Protein AF-A0A377LPA8-F1 (afdb_monomer)

Sequence (66 aa):
MIRRERGGKLEAVSWNEALDYVATRLSAIKAKYGPDAIQTTGSSRGTGNETNYVMQKIRARRYWNQ

Mean predicted aligned error: 5.67 Å

Secondary structure (DSSP, 8-state):
-B--STTPPPB---HHHHHHHHHHHHHHHHHHH-GGG------TTSS-HHHHHHHHHHHHTTSS--

Structure (mmCIF, N/CA/C/O backbone):
data_AF-A0A377LPA8-F1
#
_entry.id   AF-A0A377LPA8-F1
#
loop_
_atom_site.group_PDB
_atom_site.id
_atom_site.type_symbol
_atom_site.label_atom_id
_atom_site.label_alt_id
_atom_site.label_comp_id
_atom_site.label_asym_id
_atom_site.label_entity_id
_atom_site.label_seq_id
_atom_site.pdbx_PDB_ins_code
_atom_site.Cartn_x
_atom_site.Cartn_y
_atom_site.Cartn_z
_atom_site.occupancy
_atom_site.B_iso_or_equiv
_atom_site.auth_seq_id
_atom_site.auth_comp_id
_atom_site.auth_asym_id
_atom_site.auth_atom_id
_atom_site.pdbx_PDB_model_num
ATOM 1 N N . MET A 1 1 ? -6.499 3.452 9.891 1.00 94.44 1 MET A N 1
ATOM 2 C CA . MET A 1 1 ? -7.895 3.711 9.471 1.00 94.44 1 MET A CA 1
ATOM 3 C C . MET A 1 1 ? -8.133 3.078 8.114 1.00 94.44 1 MET A C 1
ATOM 5 O O . MET A 1 1 ? -7.204 3.062 7.311 1.00 94.44 1 MET A O 1
ATOM 9 N N . ILE A 1 2 ? -9.344 2.596 7.846 1.00 96.88 2 ILE A N 1
ATOM 10 C CA . ILE A 1 2 ? -9.744 2.035 6.547 1.00 96.88 2 ILE A CA 1
ATOM 11 C C . ILE A 1 2 ? -10.981 2.775 6.039 1.00 96.88 2 ILE A C 1
ATOM 13 O O . ILE A 1 2 ? -11.828 3.199 6.817 1.00 96.88 2 ILE A O 1
ATOM 17 N N . ARG A 1 3 ? -11.083 2.916 4.716 1.00 96.62 3 ARG A N 1
ATOM 18 C CA . ARG A 1 3 ? -12.320 3.281 4.024 1.00 96.62 3 ARG A CA 1
ATOM 19 C C . ARG A 1 3 ? -12.689 2.141 3.076 1.00 96.62 3 ARG A C 1
ATOM 21 O O . ARG A 1 3 ? -11.917 1.844 2.163 1.00 96.62 3 ARG A O 1
ATOM 28 N N . ARG A 1 4 ? -13.838 1.498 3.304 1.00 93.56 4 ARG A N 1
ATOM 29 C CA . ARG A 1 4 ? -14.282 0.311 2.546 1.00 93.56 4 ARG A CA 1
ATOM 30 C C . ARG A 1 4 ? -14.774 0.659 1.141 1.00 93.56 4 ARG A C 1
ATOM 32 O O . ARG A 1 4 ? -14.501 -0.075 0.197 1.00 93.56 4 ARG A O 1
ATOM 39 N N . GLU A 1 5 ? -15.414 1.817 0.995 1.00 94.94 5 GLU A N 1
ATOM 40 C CA . GLU A 1 5 ? -16.030 2.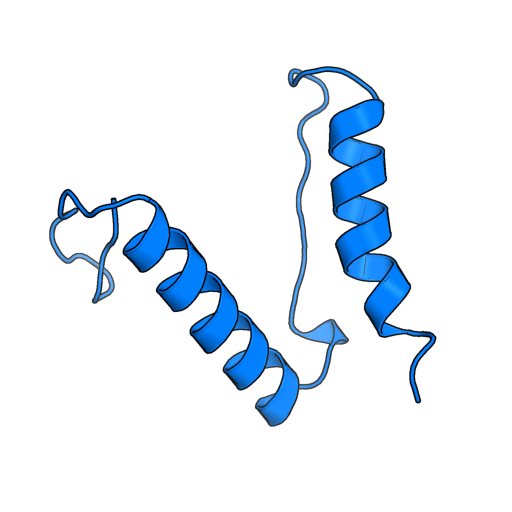259 -0.258 1.00 94.94 5 GLU A CA 1
ATOM 41 C C . GLU A 1 5 ? -15.623 3.685 -0.624 1.00 94.94 5 GLU A C 1
ATOM 43 O O . GLU A 1 5 ? -15.342 4.529 0.233 1.00 94.94 5 GLU A O 1
ATOM 48 N N . ARG A 1 6 ? -15.582 3.990 -1.921 1.00 93.69 6 ARG A N 1
ATOM 49 C CA . ARG A 1 6 ? -15.227 5.332 -2.388 1.00 93.69 6 ARG A CA 1
ATOM 50 C C . ARG A 1 6 ? -16.285 6.333 -1.912 1.00 93.69 6 ARG A C 1
ATOM 52 O O . ARG A 1 6 ? -17.447 6.206 -2.255 1.00 93.69 6 ARG A O 1
ATOM 59 N N . GLY A 1 7 ? -15.859 7.336 -1.145 1.00 95.31 7 GLY A N 1
ATOM 60 C CA . GLY A 1 7 ? -16.762 8.331 -0.547 1.00 95.31 7 GLY A CA 1
ATOM 61 C C . GLY A 1 7 ? -17.343 7.933 0.816 1.00 95.31 7 GLY A C 1
ATOM 62 O O . GLY A 1 7 ? -17.962 8.769 1.462 1.00 95.31 7 GLY A O 1
ATOM 63 N N . GLY A 1 8 ? -17.095 6.707 1.288 1.00 95.81 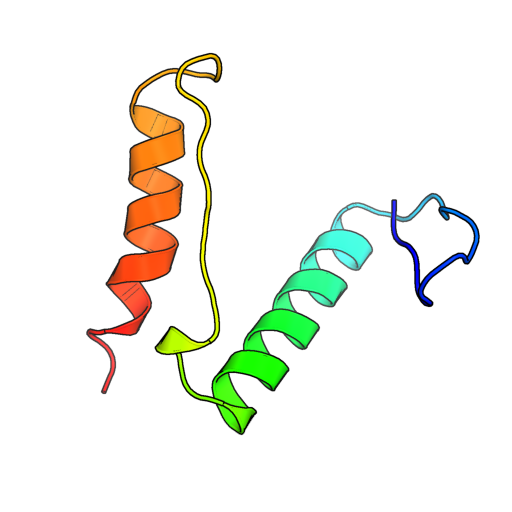8 GLY A N 1
ATOM 64 C CA . GLY A 1 8 ? -17.478 6.276 2.632 1.00 95.81 8 GLY A CA 1
ATOM 65 C C . GLY A 1 8 ? -16.671 6.952 3.748 1.00 95.81 8 GLY A C 1
ATOM 66 O O . GLY A 1 8 ? -15.672 7.642 3.504 1.00 95.81 8 GLY A O 1
ATOM 67 N N . LYS A 1 9 ? -17.092 6.714 4.993 1.00 96.31 9 LYS A N 1
ATOM 68 C CA . LYS A 1 9 ? -16.416 7.217 6.197 1.00 96.31 9 LYS A CA 1
ATOM 69 C C . LYS A 1 9 ? -15.094 6.475 6.446 1.00 96.31 9 LYS A C 1
ATOM 71 O O . LYS A 1 9 ? -14.903 5.347 5.994 1.00 96.31 9 LYS A O 1
ATOM 76 N N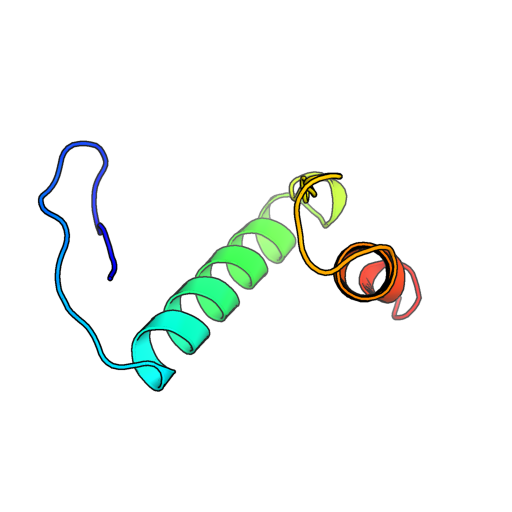 . LEU A 1 10 ? -14.166 7.138 7.139 1.00 97.06 10 LEU A N 1
ATOM 77 C CA . LEU A 1 10 ? -12.942 6.515 7.642 1.00 97.06 10 LEU A CA 1
ATOM 78 C C . LEU A 1 10 ? -13.227 5.861 8.992 1.00 97.06 10 LEU A C 1
ATOM 80 O O . LEU A 1 10 ? -13.736 6.512 9.900 1.00 97.06 10 LEU A O 1
ATOM 84 N N . GLU A 1 11 ? -12.857 4.594 9.118 1.00 97.25 11 GLU A N 1
ATOM 85 C CA . GLU A 1 11 ? -13.049 3.798 10.327 1.00 97.25 11 GLU A CA 1
ATOM 86 C C . GLU A 1 11 ? -11.704 3.560 11.016 1.00 97.25 11 GLU A C 1
ATOM 88 O O . GLU A 1 11 ? -10.697 3.237 10.369 1.00 97.25 11 GLU A O 1
ATOM 93 N N . ALA A 1 12 ? -11.671 3.736 12.338 1.00 97.94 12 ALA A N 1
ATOM 94 C CA . ALA A 1 12 ? -10.528 3.352 13.154 1.00 97.94 12 ALA A CA 1
ATOM 95 C C . ALA A 1 12 ? -10.469 1.822 13.253 1.00 97.94 12 ALA A C 1
ATOM 97 O O . ALA A 1 12 ? -11.474 1.175 13.520 1.00 97.94 12 ALA A O 1
ATOM 98 N N . VAL A 1 13 ? -9.285 1.260 13.026 1.00 97.56 13 VAL A N 1
ATOM 99 C CA . VAL A 1 13 ? -9.036 -0.187 13.021 1.00 97.56 13 VAL A CA 1
ATOM 100 C C . VAL A 1 13 ? -7.701 -0.472 13.692 1.00 97.56 13 VAL A C 1
ATOM 102 O O . VAL A 1 13 ? -6.859 0.428 13.802 1.00 97.56 13 VAL A O 1
ATOM 105 N N . SER A 1 14 ? -7.495 -1.722 14.103 1.00 98.25 14 SER A N 1
ATOM 106 C CA . SER A 1 14 ? -6.206 -2.170 14.631 1.00 98.25 14 SER A CA 1
ATOM 107 C C . SER A 1 14 ? -5.110 -2.144 13.558 1.00 98.25 14 SER A C 1
ATOM 109 O O . SER A 1 14 ? -5.379 -2.152 12.353 1.00 98.25 14 SER A O 1
ATOM 111 N N . TRP A 1 15 ? -3.850 -2.147 13.997 1.00 97.69 15 TRP A N 1
ATOM 112 C CA . TRP A 1 15 ? -2.706 -2.251 13.090 1.00 97.69 15 TRP A CA 1
ATOM 113 C C . TRP A 1 15 ? -2.699 -3.558 12.297 1.00 97.69 15 TRP A C 1
ATOM 115 O O . TRP A 1 15 ? -2.476 -3.522 11.089 1.00 97.69 15 TRP A O 1
ATOM 125 N N . ASN A 1 16 ? -2.994 -4.684 12.952 1.00 98.12 16 ASN A N 1
ATOM 126 C CA . ASN A 1 16 ? -3.029 -5.995 12.301 1.00 98.12 16 ASN A CA 1
ATOM 127 C C . ASN A 1 16 ? -4.073 -6.015 11.183 1.00 98.12 16 ASN A C 1
ATOM 129 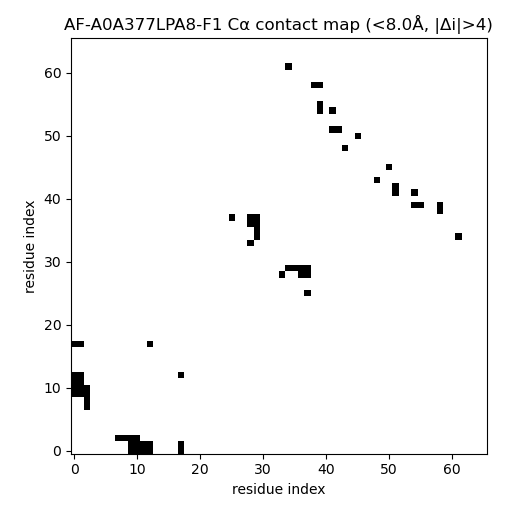O O . ASN A 1 16 ? -3.753 -6.340 10.045 1.00 98.12 16 ASN A O 1
ATOM 133 N N . GLU A 1 17 ? -5.284 -5.532 11.469 1.00 97.56 17 GLU A N 1
ATOM 134 C CA . GLU A 1 17 ?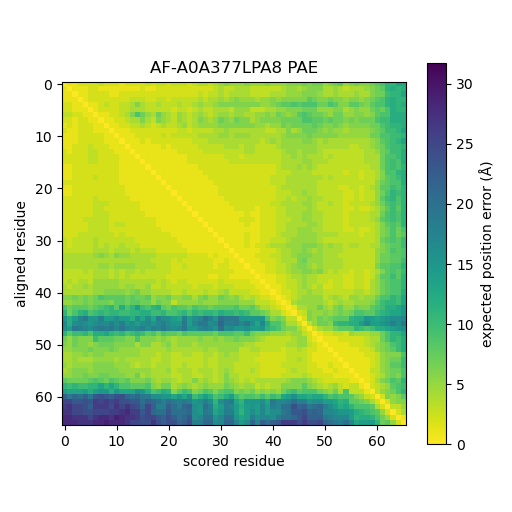 -6.345 -5.460 10.466 1.00 97.56 17 GLU A CA 1
ATOM 135 C C . GLU A 1 17 ? -5.965 -4.555 9.284 1.00 97.56 17 GLU A C 1
ATOM 137 O O . GLU A 1 17 ? -6.209 -4.898 8.126 1.00 97.56 17 GLU A O 1
ATOM 142 N N . ALA A 1 18 ? -5.342 -3.404 9.551 1.00 97.44 18 ALA A N 1
ATOM 143 C CA . ALA A 1 18 ? -4.904 -2.494 8.498 1.00 97.44 18 ALA A CA 1
ATOM 144 C C . ALA A 1 18 ? -3.868 -3.140 7.565 1.00 97.44 18 ALA A C 1
ATOM 146 O O . ALA A 1 18 ? -3.972 -3.005 6.342 1.00 97.44 18 ALA A O 1
ATOM 147 N N . LEU A 1 19 ? -2.888 -3.847 8.133 1.00 96.00 19 LEU A N 1
ATOM 148 C CA . LEU A 1 19 ? -1.838 -4.520 7.373 1.00 96.00 19 LEU A CA 1
ATOM 149 C C . LEU A 1 19 ? -2.398 -5.695 6.561 1.00 96.00 19 LEU A C 1
ATOM 151 O O . LEU A 1 19 ? -2.129 -5.773 5.359 1.00 96.00 19 LEU A O 1
ATOM 155 N N . ASP A 1 20 ? -3.237 -6.536 7.168 1.00 97.38 20 ASP A N 1
ATOM 156 C CA . ASP A 1 20 ? -3.866 -7.68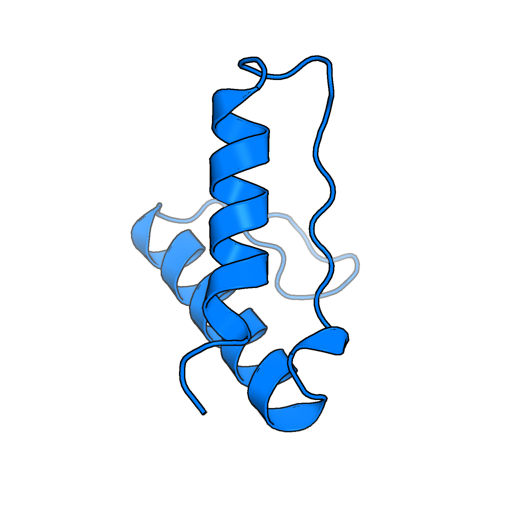1 6.499 1.00 97.38 20 ASP A CA 1
ATOM 157 C C . ASP A 1 20 ? -4.774 -7.238 5.349 1.00 97.38 20 ASP A C 1
ATOM 159 O O . ASP A 1 20 ? -4.739 -7.804 4.249 1.00 97.38 20 ASP A O 1
ATOM 163 N N . TYR A 1 21 ? -5.546 -6.169 5.561 1.00 96.94 21 TYR A N 1
ATOM 164 C CA . TYR A 1 21 ? -6.412 -5.603 4.534 1.00 96.94 21 TYR A CA 1
ATOM 165 C C . TYR A 1 21 ? -5.611 -5.127 3.315 1.00 96.94 21 TYR A C 1
ATOM 167 O O . TYR A 1 21 ? -5.945 -5.461 2.172 1.00 96.94 21 TYR A O 1
ATOM 175 N N . VAL A 1 22 ? -4.525 -4.379 3.536 1.00 95.25 22 VAL A N 1
ATOM 176 C CA . VAL A 1 22 ? -3.669 -3.871 2.454 1.00 95.25 22 VAL A CA 1
ATOM 177 C C . VAL A 1 22 ? -2.951 -5.017 1.735 1.00 95.25 22 VAL A C 1
ATOM 179 O O . VAL A 1 22 ? -2.958 -5.055 0.501 1.00 95.25 22 VAL A O 1
ATOM 182 N N . ALA A 1 23 ? -2.386 -5.978 2.472 1.00 94.12 23 ALA A N 1
ATOM 183 C CA . ALA A 1 23 ? -1.691 -7.130 1.899 1.00 94.12 23 ALA A CA 1
ATOM 184 C C . ALA A 1 23 ? -2.618 -7.978 1.014 1.00 94.12 23 ALA A C 1
ATOM 186 O O . ALA A 1 23 ? -2.250 -8.331 -0.113 1.00 94.12 23 ALA A O 1
ATOM 187 N N . THR A 1 24 ? -3.842 -8.235 1.482 1.00 96.00 24 THR A N 1
ATOM 188 C CA . THR A 1 24 ? -4.857 -9.001 0.747 1.00 96.00 24 THR A CA 1
ATOM 189 C C . THR A 1 24 ? -5.246 -8.296 -0.551 1.00 96.00 24 THR A C 1
ATOM 191 O O . THR A 1 24 ? -5.213 -8.894 -1.629 1.00 96.00 24 THR A O 1
ATOM 194 N N . ARG A 1 25 ? -5.557 -6.995 -0.490 1.00 95.12 25 ARG A N 1
ATOM 195 C CA . ARG A 1 25 ? -5.982 -6.220 -1.667 1.00 95.12 25 ARG A CA 1
ATOM 196 C C . ARG A 1 25 ? -4.865 -6.067 -2.698 1.00 95.12 25 ARG A C 1
ATOM 198 O O . ARG A 1 25 ? -5.114 -6.269 -3.886 1.00 95.12 25 ARG A O 1
ATOM 205 N N . LEU A 1 26 ? -3.639 -5.763 -2.267 1.00 94.00 26 LEU A N 1
ATOM 206 C CA . LEU A 1 26 ? -2.489 -5.660 -3.172 1.00 94.00 26 LEU A CA 1
ATOM 207 C C . LEU A 1 26 ? -2.144 -7.009 -3.813 1.00 94.00 26 LEU A C 1
ATOM 209 O O . LEU A 1 26 ? -1.749 -7.046 -4.977 1.00 94.00 26 LEU A O 1
ATOM 213 N N . SER A 1 27 ? -2.298 -8.118 -3.087 1.00 92.69 27 SER A N 1
ATOM 214 C CA . SER A 1 27 ? -2.073 -9.459 -3.641 1.00 92.69 27 SER A CA 1
ATOM 215 C C . SER A 1 27 ? -3.138 -9.837 -4.669 1.00 92.69 27 SER A C 1
ATOM 217 O O . SER A 1 27 ? -2.788 -10.332 -5.737 1.00 92.69 27 SER A O 1
ATOM 219 N N . ALA A 1 28 ? -4.410 -9.516 -4.414 1.00 95.12 28 ALA A N 1
ATOM 220 C CA . ALA A 1 28 ? -5.494 -9.736 -5.371 1.00 95.12 28 ALA A CA 1
ATOM 221 C C . ALA A 1 28 ? -5.324 -8.906 -6.659 1.00 95.12 28 ALA A C 1
ATOM 223 O O . ALA A 1 28 ? -5.507 -9.428 -7.757 1.00 95.12 28 ALA A O 1
ATOM 224 N N . ILE A 1 29 ? -4.925 -7.631 -6.544 1.00 94.50 29 ILE A N 1
ATOM 225 C CA . ILE A 1 29 ? -4.627 -6.773 -7.705 1.00 94.50 29 ILE A CA 1
ATOM 226 C C . ILE A 1 29 ? -3.462 -7.353 -8.507 1.00 94.50 29 ILE A C 1
ATOM 228 O O . ILE A 1 29 ? -3.584 -7.498 -9.721 1.00 94.50 29 ILE A O 1
ATOM 232 N N . LYS A 1 30 ? -2.371 -7.744 -7.833 1.00 90.12 30 LYS A N 1
ATOM 233 C CA . LYS A 1 30 ? -1.223 -8.384 -8.489 1.00 90.12 30 LYS A CA 1
ATOM 234 C C . LYS A 1 30 ? -1.639 -9.655 -9.234 1.00 90.12 30 LYS A C 1
ATOM 236 O O . LYS A 1 30 ? -1.211 -9.848 -10.364 1.00 90.12 30 LYS A O 1
ATOM 241 N N . ALA A 1 31 ? -2.433 -10.522 -8.607 1.00 92.56 31 ALA A N 1
ATOM 242 C CA . ALA A 1 31 ? -2.866 -11.777 -9.220 1.00 92.56 31 ALA A CA 1
ATOM 243 C C . ALA A 1 31 ? -3.743 -11.545 -10.460 1.00 92.56 31 ALA A C 1
ATOM 245 O O . ALA A 1 31 ? -3.644 -12.290 -11.427 1.00 92.56 31 ALA A O 1
ATOM 246 N N . LYS A 1 32 ? -4.580 -10.500 -10.443 1.00 96.75 32 LYS A N 1
ATOM 247 C CA . LYS A 1 32 ? -5.523 -10.208 -11.528 1.00 96.75 32 LYS A CA 1
ATOM 248 C C . LYS A 1 32 ? -4.915 -9.421 -12.692 1.00 96.75 32 LYS A C 1
ATOM 250 O O . LYS A 1 32 ? -5.303 -9.646 -13.831 1.00 96.75 32 LYS A O 1
ATOM 255 N N . TYR A 1 33 ? -4.015 -8.482 -12.410 1.00 95.19 33 TYR A N 1
ATOM 256 C CA . TYR A 1 33 ? -3.525 -7.506 -13.394 1.00 95.19 33 TYR A CA 1
ATOM 257 C C . TY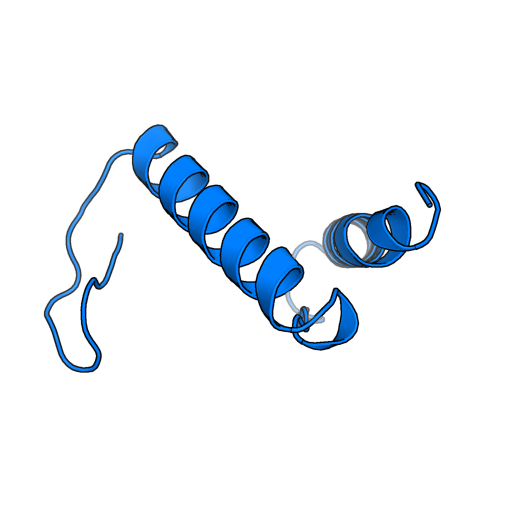R A 1 33 ? -2.003 -7.529 -13.582 1.00 95.19 33 TYR A C 1
ATOM 259 O O . TYR A 1 33 ? -1.465 -6.737 -14.350 1.00 95.19 33 TYR A O 1
ATOM 267 N N . GLY A 1 34 ? -1.302 -8.423 -12.886 1.00 90.12 34 GLY A N 1
ATOM 268 C CA . GLY A 1 34 ? 0.154 -8.483 -12.885 1.00 90.12 34 GLY A CA 1
ATOM 269 C C . GLY A 1 34 ? 0.808 -7.482 -11.920 1.00 90.12 34 GLY A C 1
ATOM 270 O O . GLY A 1 34 ? 0.148 -6.613 -11.341 1.00 90.12 34 GLY A O 1
ATOM 271 N N . PRO A 1 35 ? 2.127 -7.614 -11.691 1.00 88.56 35 PRO A N 1
ATOM 272 C CA . PRO A 1 35 ? 2.873 -6.753 -10.773 1.00 88.56 35 PRO A CA 1
ATOM 273 C C . PRO A 1 35 ? 2.957 -5.291 -11.236 1.00 88.56 35 PRO A C 1
ATOM 275 O O . PRO A 1 35 ? 3.003 -4.404 -10.385 1.00 88.56 35 PRO A O 1
ATOM 278 N N . ASP A 1 36 ? 2.926 -5.033 -12.546 1.00 90.50 36 ASP A N 1
ATOM 279 C CA . ASP A 1 36 ? 3.062 -3.685 -13.117 1.00 90.50 36 ASP A CA 1
ATOM 280 C C . ASP A 1 36 ? 1.829 -2.796 -12.878 1.00 90.50 36 ASP A C 1
ATOM 282 O O . ASP A 1 36 ? 1.904 -1.577 -13.009 1.0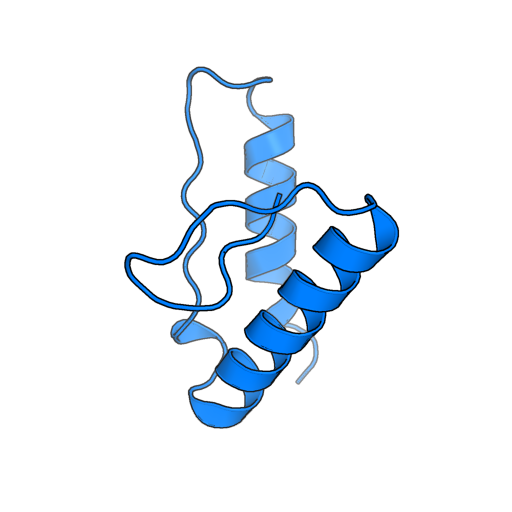0 90.50 36 ASP A O 1
ATOM 286 N N . ALA A 1 37 ? 0.707 -3.375 -12.434 1.00 92.69 37 ALA A N 1
ATOM 287 C CA . ALA A 1 37 ? -0.485 -2.634 -12.021 1.00 92.69 37 ALA A CA 1
ATOM 288 C C . ALA A 1 37 ? -0.335 -1.918 -10.659 1.00 92.69 37 ALA A C 1
ATOM 290 O O . ALA A 1 37 ? -1.263 -1.243 -10.212 1.00 92.69 37 ALA A O 1
ATOM 291 N N . ILE A 1 38 ? 0.798 -2.085 -9.961 1.00 91.38 38 ILE A N 1
ATOM 292 C CA . ILE A 1 38 ? 1.044 -1.516 -8.630 1.00 91.38 38 ILE A CA 1
ATOM 293 C C . ILE A 1 38 ? 2.210 -0.526 -8.690 1.00 91.38 38 ILE A C 1
ATOM 295 O O . ILE A 1 38 ? 3.353 -0.895 -8.958 1.00 91.38 38 ILE A O 1
ATOM 299 N N . GLN A 1 39 ? 1.932 0.728 -8.333 1.00 91.00 39 GLN A N 1
ATOM 300 C CA . GLN A 1 39 ? 2.930 1.790 -8.227 1.00 91.00 39 GLN A CA 1
ATOM 301 C C . GLN A 1 39 ? 3.100 2.245 -6.774 1.00 91.00 39 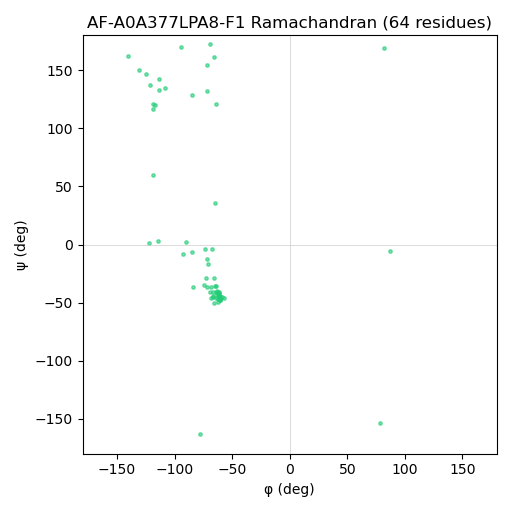GLN A C 1
ATOM 303 O O . GLN A 1 39 ? 2.139 2.346 -6.015 1.00 91.00 39 GLN A O 1
ATOM 308 N N . THR A 1 40 ? 4.340 2.557 -6.396 1.00 89.25 40 THR A N 1
ATOM 309 C CA . THR A 1 40 ? 4.693 3.168 -5.109 1.00 89.25 40 THR A CA 1
ATOM 310 C C . THR A 1 40 ? 5.226 4.573 -5.348 1.00 89.25 40 THR A C 1
ATOM 312 O O . THR A 1 40 ? 6.098 4.756 -6.198 1.00 89.25 40 THR A O 1
ATOM 315 N N . THR A 1 41 ? 4.755 5.556 -4.586 1.00 87.62 41 THR A N 1
ATOM 316 C CA . THR A 1 41 ? 5.232 6.944 -4.662 1.00 87.62 41 THR A CA 1
ATOM 317 C C . THR A 1 41 ? 5.824 7.354 -3.321 1.00 87.62 41 THR A C 1
ATOM 319 O O . THR A 1 41 ? 5.131 7.310 -2.306 1.00 87.62 41 THR A O 1
ATOM 322 N N . GLY A 1 42 ? 7.101 7.732 -3.317 1.00 83.56 42 GLY A N 1
ATOM 323 C CA . GLY A 1 42 ? 7.798 8.239 -2.134 1.00 83.56 42 GLY A CA 1
ATOM 324 C C . GLY A 1 42 ? 7.788 9.766 -2.056 1.00 83.56 42 GLY A C 1
ATOM 325 O O . GLY A 1 42 ? 7.424 10.448 -3.012 1.00 83.56 42 GLY A O 1
ATOM 326 N N . SER A 1 43 ? 8.219 10.302 -0.915 1.00 83.00 43 SER A N 1
ATOM 327 C CA . SER A 1 43 ? 8.401 11.740 -0.692 1.00 83.00 43 SER A CA 1
ATOM 328 C C . SER A 1 43 ? 9.851 12.022 -0.312 1.00 83.00 43 SER A C 1
ATOM 330 O O . SER A 1 43 ? 10.421 11.315 0.518 1.00 83.00 43 SER A O 1
ATOM 332 N N . SER A 1 44 ? 10.438 13.080 -0.877 1.00 79.88 44 SER A N 1
ATOM 333 C CA . SER A 1 44 ? 11.778 13.565 -0.508 1.00 79.88 44 SER A CA 1
ATOM 334 C C . SER A 1 44 ? 11.821 14.220 0.876 1.00 79.88 44 SER A C 1
ATOM 336 O O . SER A 1 44 ? 12.893 14.364 1.448 1.00 79.88 44 SER A O 1
ATOM 338 N N . ARG A 1 45 ? 10.657 14.593 1.424 1.00 80.88 45 ARG A N 1
ATOM 339 C CA . ARG A 1 45 ? 10.510 15.224 2.748 1.00 80.88 45 ARG A CA 1
ATOM 340 C C . ARG A 1 45 ? 10.319 14.217 3.892 1.00 80.88 45 ARG A C 1
ATOM 342 O O . ARG A 1 45 ? 10.060 14.630 5.016 1.00 80.88 45 ARG A O 1
ATOM 349 N N . GLY A 1 46 ? 10.343 12.915 3.593 1.00 70.31 46 GLY A N 1
ATOM 350 C CA . GLY A 1 46 ? 10.238 11.849 4.594 1.00 70.31 46 GLY A CA 1
ATOM 351 C C . GLY A 1 46 ? 11.551 11.611 5.347 1.00 70.31 46 GLY A C 1
ATOM 352 O O . GLY A 1 46 ? 12.465 12.426 5.288 1.00 70.31 46 GLY A O 1
ATOM 353 N N . THR A 1 47 ? 11.661 10.461 6.012 1.00 66.81 47 THR A N 1
ATOM 354 C CA . THR A 1 47 ? 12.829 9.954 6.768 1.00 66.81 47 THR A CA 1
ATOM 355 C C . THR A 1 47 ? 14.069 9.652 5.907 1.00 66.81 47 THR A C 1
ATOM 357 O O . THR A 1 47 ? 14.796 8.706 6.176 1.00 66.81 47 THR A O 1
ATOM 360 N N . GLY A 1 48 ? 14.324 10.440 4.863 1.00 68.00 48 GLY A N 1
ATOM 361 C CA . GLY A 1 48 ? 15.513 10.324 4.026 1.00 68.00 48 GLY A CA 1
ATOM 362 C C . GLY A 1 48 ? 15.462 9.186 3.003 1.00 68.00 48 GLY A C 1
ATOM 363 O O . GLY A 1 48 ? 14.403 8.789 2.503 1.00 68.00 48 GLY A O 1
ATOM 364 N N . ASN A 1 49 ? 16.646 8.703 2.630 1.00 83.25 49 ASN A N 1
ATOM 365 C CA . ASN A 1 49 ? 16.854 7.746 1.543 1.00 83.25 49 ASN A CA 1
ATOM 366 C C . ASN A 1 49 ? 16.376 6.330 1.915 1.00 83.25 49 ASN A C 1
ATOM 368 O O . ASN A 1 49 ? 15.936 5.569 1.059 1.00 83.25 49 ASN A O 1
ATOM 372 N N . GLU A 1 50 ? 16.406 5.983 3.198 1.00 88.50 50 GLU A N 1
ATOM 373 C CA . GLU A 1 50 ? 16.165 4.647 3.736 1.00 88.50 50 GLU A CA 1
ATOM 374 C C . GLU A 1 50 ? 14.738 4.175 3.462 1.00 88.50 50 GLU A C 1
ATOM 376 O O . GLU A 1 50 ? 14.514 3.065 2.978 1.00 88.50 50 GLU A O 1
ATOM 381 N N . THR A 1 51 ? 13.748 5.031 3.710 1.00 84.06 51 THR A N 1
ATOM 382 C CA . THR A 1 51 ? 12.340 4.683 3.483 1.00 84.06 51 THR A CA 1
ATOM 383 C C . THR A 1 51 ? 12.036 4.544 1.995 1.00 84.06 51 THR A C 1
ATOM 385 O O . THR A 1 51 ? 11.306 3.635 1.597 1.00 84.06 51 THR A O 1
ATOM 388 N N . ASN A 1 52 ? 12.658 5.375 1.155 1.00 85.75 52 ASN A N 1
ATOM 389 C CA . ASN A 1 52 ? 12.557 5.245 -0.297 1.00 85.75 52 ASN A CA 1
ATOM 390 C C . ASN A 1 52 ? 13.236 3.962 -0.791 1.00 85.75 52 ASN A C 1
ATOM 392 O O . ASN A 1 52 ? 12.657 3.252 -1.613 1.00 85.75 52 ASN A O 1
ATOM 396 N N . TYR A 1 53 ? 14.397 3.609 -0.240 1.00 87.62 53 TYR A N 1
ATOM 397 C CA . TYR A 1 53 ? 15.091 2.361 -0.539 1.00 87.62 53 TYR A CA 1
ATOM 398 C C . TYR A 1 53 ? 14.245 1.135 -0.169 1.00 87.62 53 TYR A C 1
ATOM 400 O O . TYR A 1 53 ? 14.082 0.229 -0.985 1.00 87.62 53 TYR A O 1
ATOM 408 N N . VAL A 1 54 ? 13.639 1.108 1.024 1.00 88.12 54 VAL A N 1
ATOM 409 C CA . VAL A 1 54 ? 12.761 0.003 1.447 1.00 88.12 54 VAL A CA 1
ATOM 410 C C . VAL A 1 54 ? 11.536 -0.110 0.538 1.00 88.12 54 VAL A C 1
ATOM 412 O O . VAL A 1 54 ? 11.223 -1.211 0.083 1.00 88.12 54 VAL A O 1
ATOM 415 N N . MET A 1 55 ? 10.878 1.006 0.203 1.00 87.62 55 MET A N 1
ATOM 416 C CA . MET A 1 55 ? 9.751 1.005 -0.741 1.00 87.62 55 MET A CA 1
ATOM 417 C C . MET A 1 55 ? 10.157 0.463 -2.117 1.00 87.62 55 MET A C 1
ATOM 419 O O . MET A 1 55 ? 9.471 -0.397 -2.675 1.00 87.62 55 MET A O 1
ATOM 423 N N . GLN A 1 56 ? 11.302 0.905 -2.644 1.00 85.56 56 GLN A N 1
ATOM 424 C CA . GLN A 1 56 ? 11.839 0.409 -3.911 1.00 85.56 56 GLN A CA 1
ATOM 425 C C . GLN A 1 56 ? 12.179 -1.078 -3.838 1.00 85.56 56 GLN A C 1
ATOM 427 O O . GLN A 1 56 ? 11.873 -1.810 -4.774 1.00 85.56 56 GLN A O 1
ATOM 432 N N . LYS A 1 57 ? 12.738 -1.560 -2.724 1.00 86.38 57 LYS A N 1
ATOM 433 C CA . LYS A 1 57 ? 13.026 -2.983 -2.515 1.00 86.38 57 LYS A CA 1
ATOM 434 C C . LYS A 1 57 ? 11.748 -3.819 -2.482 1.00 86.38 57 LYS A C 1
ATOM 436 O O . LYS A 1 57 ? 11.723 -4.887 -3.084 1.00 86.38 57 LYS A O 1
ATOM 441 N N . ILE A 1 58 ? 10.677 -3.340 -1.845 1.00 83.06 58 ILE A N 1
ATOM 442 C CA . ILE A 1 58 ? 9.365 -4.013 -1.838 1.00 83.06 58 ILE A CA 1
ATOM 443 C C . ILE A 1 58 ? 8.798 -4.121 -3.261 1.00 83.06 58 ILE A C 1
ATOM 445 O O . ILE A 1 58 ? 8.287 -5.177 -3.639 1.00 83.06 58 ILE A O 1
ATOM 449 N N . ARG A 1 59 ? 8.936 -3.064 -4.071 1.00 75.38 59 ARG A N 1
ATOM 450 C CA . ARG A 1 59 ? 8.553 -3.075 -5.490 1.00 75.38 59 ARG A CA 1
ATOM 451 C C . ARG A 1 59 ? 9.431 -4.027 -6.313 1.00 75.38 59 ARG A C 1
ATOM 453 O O . ARG A 1 59 ? 8.911 -4.874 -7.031 1.00 75.38 59 ARG A O 1
ATOM 460 N N . ALA A 1 60 ? 10.752 -3.913 -6.194 1.00 67.62 60 ALA A N 1
ATOM 461 C CA . ALA A 1 60 ? 11.726 -4.624 -7.021 1.00 67.62 60 ALA A CA 1
ATOM 462 C C . ALA A 1 60 ? 11.810 -6.124 -6.707 1.00 67.62 60 ALA A C 1
ATOM 464 O O . ALA A 1 60 ? 11.936 -6.946 -7.611 1.00 67.62 60 ALA A O 1
ATOM 465 N N . ARG A 1 61 ? 11.674 -6.521 -5.435 1.00 58.28 61 ARG A N 1
ATOM 466 C CA . ARG A 1 61 ? 11.766 -7.930 -5.013 1.00 58.28 61 ARG A CA 1
ATOM 467 C C . ARG A 1 61 ? 10.604 -8.796 -5.521 1.00 58.28 61 ARG A C 1
ATOM 469 O O . ARG A 1 61 ? 10.622 -10.006 -5.339 1.00 58.28 61 ARG A O 1
ATOM 476 N N . ARG A 1 62 ? 9.616 -8.204 -6.201 1.00 52.62 62 ARG A N 1
ATOM 477 C CA . ARG A 1 62 ? 8.560 -8.924 -6.928 1.00 52.62 62 ARG A CA 1
ATOM 478 C C . ARG A 1 62 ? 8.938 -9.346 -8.356 1.00 52.62 62 ARG A C 1
ATOM 480 O O . ARG A 1 62 ? 8.157 -10.098 -8.929 1.00 52.62 62 ARG A O 1
ATOM 487 N N . TYR A 1 63 ? 10.097 -8.935 -8.883 1.00 45.97 63 TYR A N 1
ATOM 488 C CA . TYR A 1 63 ? 10.604 -9.341 -10.208 1.00 45.97 63 TYR A CA 1
ATOM 489 C C . TYR A 1 63 ? 11.540 -10.568 -10.177 1.00 45.97 63 TYR A C 1
ATOM 491 O O . TYR A 1 63 ? 11.876 -11.078 -11.236 1.00 45.97 63 TYR A O 1
ATOM 499 N N . TRP A 1 64 ? 11.948 -11.055 -8.995 1.00 39.59 64 TRP A N 1
ATOM 500 C CA . TRP A 1 64 ? 13.001 -12.086 -8.852 1.00 39.59 64 TRP A CA 1
ATOM 501 C C . TRP A 1 64 ? 12.547 -13.447 -8.293 1.00 39.59 64 TRP A C 1
ATOM 503 O O . TRP A 1 64 ? 13.375 -14.329 -8.119 1.00 39.59 64 TRP A O 1
ATOM 513 N N . ASN A 1 65 ? 11.250 -13.634 -8.032 1.00 37.84 65 ASN A N 1
ATOM 514 C CA . ASN A 1 65 ? 10.668 -14.949 -7.720 1.00 37.84 65 ASN A CA 1
ATOM 515 C C . ASN A 1 65 ? 9.614 -15.306 -8.783 1.00 37.84 65 ASN A C 1
ATOM 517 O O . ASN A 1 65 ? 8.425 -15.421 -8.470 1.00 37.84 65 ASN A O 1
ATOM 521 N N . GLN A 1 66 ? 10.058 -15.373 -10.040 1.00 37.44 66 GLN A N 1
ATOM 522 C CA . GLN A 1 66 ? 9.455 -16.225 -11.066 1.00 37.44 66 GLN A CA 1
ATOM 523 C C . GLN A 1 66 ? 10.353 -17.446 -11.223 1.00 37.44 66 GLN A C 1
ATOM 525 O O . GLN A 1 66 ? 11.587 -17.237 -11.203 1.00 37.44 66 GLN A O 1
#

pLDDT: mean 86.16, std 15.17, range [37.44, 98.25]

Radius of gyration: 14.23 Å; Cα contacts (8 Å, |Δi|>4): 33; chains: 1; bounding box: 34×31×28 Å

Solvent-accessible surface area (backbone atoms only — not comparable to full-atom values): 4288 Å² total; per-residue (Å²): 106,50,60,93,48,94,90,54,69,78,39,89,62,56,70,67,58,55,52,53,51,51,53,52,53,55,49,53,48,30,74,74,63,37,69,85,72,63,86,86,86,81,62,90,87,53,86,50,67,61,59,49,50,51,53,49,46,65,61,53,63,69,74,74,79,122

Foldseek 3Di:
DDDPDDVGDDDDDDPVVVVVVVVVVLVVCCVPPNLVSDDDDDDCPPPHDVVVVVSVCVSVVSVPPD

InterPro domains:
  IPR006656 Molybdopterin oxidoreductase [PF00384] (1-58)

Organism: Enterobacter cloacae (NCBI:txid550)